Protein AF-X1AB16-F1 (afdb_monomer_lite)

Foldseek 3Di:
DAEEEDEDDDPVCVVVVQVVCCVPDPDDYDYHYLHDDDPVSVVCVVPDDDPDD

Radius of gyration: 11.33 Å; chains: 1; bounding box: 26×19×29 Å

pLDDT: mean 96.43, std 2.1, range [86.69, 98.25]

Structure (mmCIF, N/CA/C/O backbone):
data_AF-X1AB16-F1
#
_entry.id   AF-X1AB16-F1
#
loop_
_atom_site.group_PDB
_atom_site.id
_atom_site.type_symbol
_atom_site.label_atom_id
_atom_site.label_alt_id
_atom_site.label_comp_id
_atom_site.label_asym_id
_atom_site.label_entity_id
_atom_site.label_seq_id
_atom_site.pdbx_PDB_ins_code
_atom_site.Cartn_x
_atom_site.Cartn_y
_atom_site.Cartn_z
_atom_site.occupancy
_atom_site.B_iso_or_equiv
_atom_site.auth_seq_id
_atom_site.auth_comp_id
_atom_site.auth_asym_id
_atom_site.auth_atom_id
_atom_site.pdbx_PDB_model_num
ATOM 1 N N . ASP A 1 1 ? -1.955 5.986 -13.794 1.00 86.69 1 ASP A N 1
ATOM 2 C CA . ASP A 1 1 ? -1.549 5.533 -12.452 1.00 86.69 1 ASP A CA 1
ATOM 3 C C . ASP A 1 1 ? -2.313 4.261 -12.105 1.00 86.69 1 ASP A C 1
ATOM 5 O O . ASP A 1 1 ? -3.230 3.878 -12.831 1.00 86.69 1 ASP A O 1
ATOM 9 N N . ILE A 1 2 ? -1.841 3.531 -11.102 1.00 94.94 2 ILE A N 1
ATOM 10 C CA . ILE A 1 2 ? -2.477 2.343 -10.535 1.00 94.94 2 ILE A CA 1
ATOM 11 C C . ILE A 1 2 ? -2.430 2.533 -9.021 1.00 94.94 2 ILE A C 1
ATOM 13 O O . ILE A 1 2 ? -1.342 2.556 -8.453 1.00 94.94 2 ILE A O 1
ATOM 17 N N . ASP A 1 3 ? -3.585 2.623 -8.372 1.00 97.19 3 ASP A N 1
ATOM 18 C CA . ASP A 1 3 ? -3.667 2.666 -6.914 1.00 97.19 3 ASP A CA 1
ATOM 19 C C . ASP A 1 3 ? -3.692 1.245 -6.348 1.00 97.19 3 ASP A C 1
ATOM 21 O O . ASP A 1 3 ? -4.590 0.453 -6.643 1.00 97.19 3 ASP A O 1
ATOM 25 N N . LEU A 1 4 ? -2.709 0.912 -5.515 1.00 97.62 4 LEU A N 1
ATOM 26 C CA . LEU A 1 4 ? -2.629 -0.364 -4.816 1.00 97.62 4 LEU A CA 1
ATOM 27 C C . LEU A 1 4 ? -2.573 -0.146 -3.310 1.00 97.62 4 LEU A C 1
ATOM 29 O O . LEU A 1 4 ? -1.959 0.787 -2.800 1.00 97.62 4 LEU A O 1
ATOM 33 N N . ALA A 1 5 ? -3.170 -1.076 -2.577 1.00 97.69 5 ALA A N 1
ATOM 34 C CA . ALA A 1 5 ? -3.109 -1.103 -1.129 1.00 97.69 5 ALA A CA 1
ATOM 35 C 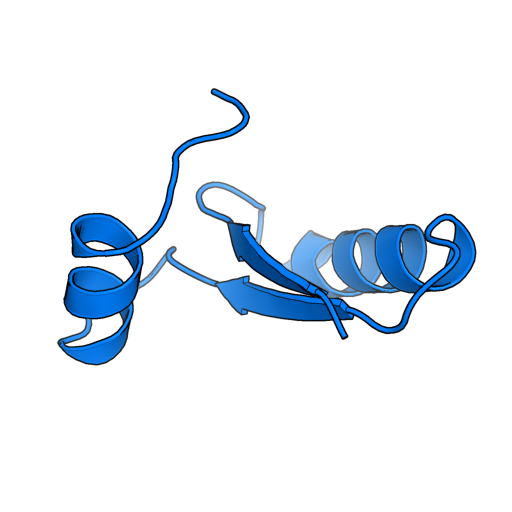C . ALA A 1 5 ? -2.695 -2.498 -0.662 1.00 97.69 5 ALA A C 1
ATOM 37 O O . ALA A 1 5 ? -3.156 -3.506 -1.197 1.00 97.69 5 ALA A O 1
ATOM 38 N N . VAL A 1 6 ? -1.796 -2.559 0.317 1.00 97.38 6 VAL A N 1
ATOM 39 C CA . VAL A 1 6 ? -1.193 -3.811 0.784 1.00 97.38 6 VAL A CA 1
ATOM 40 C C . VAL A 1 6 ? -1.257 -3.928 2.293 1.00 97.38 6 VAL A C 1
ATOM 42 O O . VAL A 1 6 ? -1.164 -2.944 3.020 1.00 97.38 6 VAL A O 1
ATOM 45 N N . LYS A 1 7 ? -1.391 -5.162 2.773 1.00 95.94 7 LYS A N 1
ATOM 46 C CA . LYS A 1 7 ? -1.422 -5.501 4.196 1.00 95.94 7 LYS A CA 1
ATOM 47 C C . LYS A 1 7 ? -0.507 -6.691 4.446 1.00 95.94 7 LYS A C 1
ATOM 49 O O . LYS A 1 7 ? -0.475 -7.619 3.645 1.00 95.94 7 LYS A O 1
ATOM 54 N N . GLY A 1 8 ? 0.222 -6.670 5.560 1.00 95.19 8 GLY A N 1
ATOM 55 C CA . GLY A 1 8 ? 1.087 -7.785 5.968 1.00 95.19 8 GLY A CA 1
ATOM 56 C C . GLY A 1 8 ? 2.521 -7.741 5.428 1.00 95.19 8 GLY A C 1
ATOM 57 O O . GLY A 1 8 ? 3.269 -8.695 5.628 1.00 95.19 8 GLY A O 1
ATOM 58 N N . ILE A 1 9 ? 2.945 -6.643 4.795 1.00 95.56 9 ILE A N 1
ATOM 59 C CA . ILE A 1 9 ? 4.358 -6.436 4.454 1.00 95.56 9 ILE A CA 1
ATOM 60 C C . ILE A 1 9 ? 5.115 -6.001 5.713 1.00 95.56 9 ILE A C 1
ATOM 62 O O . ILE A 1 9 ? 4.701 -5.077 6.412 1.00 95.56 9 ILE A O 1
ATOM 66 N N . MET A 1 10 ? 6.247 -6.648 6.006 1.00 96.75 10 MET A N 1
ATOM 67 C CA . MET A 1 10 ? 7.132 -6.186 7.080 1.00 96.75 10 MET A CA 1
ATOM 68 C C . MET A 1 10 ? 7.566 -4.734 6.808 1.00 96.75 10 MET A C 1
ATOM 70 O O . MET A 1 10 ? 8.041 -4.474 5.701 1.00 96.75 10 MET A O 1
ATOM 74 N N . PRO A 1 11 ? 7.544 -3.812 7.791 1.00 95.75 11 PRO A N 1
ATOM 75 C CA . PRO A 1 11 ? 7.847 -2.395 7.550 1.00 95.75 11 PRO A CA 1
ATOM 76 C C . PRO A 1 11 ? 9.175 -2.146 6.817 1.00 95.75 11 PRO A C 1
ATOM 78 O O . PRO A 1 11 ? 9.246 -1.330 5.902 1.00 95.75 11 PRO A O 1
ATOM 81 N N . LYS A 1 12 ? 10.218 -2.926 7.138 1.00 97.44 12 LYS A N 1
ATOM 82 C CA . LYS A 1 12 ? 11.543 -2.844 6.493 1.00 97.44 12 LYS A CA 1
ATOM 83 C C . LYS A 1 12 ? 11.559 -3.219 5.002 1.00 97.44 12 LYS A C 1
ATOM 85 O O . LYS A 1 12 ? 12.529 -2.928 4.314 1.00 97.44 12 LYS A O 1
ATOM 90 N N . LEU A 1 13 ? 10.527 -3.907 4.515 1.00 97.94 13 LEU A N 1
ATOM 91 C CA . LEU A 1 13 ? 10.399 -4.348 3.125 1.00 97.94 13 LEU A CA 1
ATOM 92 C C . LEU A 1 13 ? 9.467 -3.456 2.303 1.00 97.94 13 LEU A C 1
ATOM 94 O O . LEU A 1 13 ? 9.455 -3.601 1.084 1.00 97.94 13 LEU A O 1
ATOM 98 N N . PHE A 1 14 ? 8.725 -2.536 2.929 1.00 97.25 14 PHE A N 1
ATOM 99 C CA . PHE A 1 14 ? 7.709 -1.727 2.252 1.00 97.25 14 PHE A CA 1
ATOM 100 C C . PHE A 1 14 ? 8.271 -0.985 1.032 1.00 97.25 14 PHE A C 1
ATOM 102 O O . PHE A 1 14 ? 7.782 -1.162 -0.080 1.00 97.25 14 PHE A O 1
ATOM 109 N N . PHE A 1 15 ? 9.368 -0.242 1.203 1.00 97.00 15 PHE A N 1
ATOM 110 C CA . PHE A 1 15 ? 9.974 0.512 0.100 1.00 97.00 15 PHE A CA 1
ATOM 111 C C . PHE A 1 15 ? 10.675 -0.372 -0.934 1.00 97.00 15 PHE A C 1
ATOM 113 O O . PHE A 1 15 ? 10.692 -0.027 -2.112 1.00 97.00 15 PHE A O 1
ATOM 120 N N . LYS A 1 16 ? 11.210 -1.532 -0.527 1.00 98.25 16 LYS A N 1
ATOM 121 C CA . LYS A 1 16 ? 11.744 -2.512 -1.483 1.00 98.25 16 LYS A CA 1
ATOM 122 C C . LYS A 1 16 ? 10.623 -3.023 -2.388 1.00 98.25 16 LYS A C 1
ATOM 124 O O . LYS A 1 16 ? 10.783 -3.022 -3.602 1.00 98.25 16 LYS A O 1
ATOM 129 N N . PHE A 1 17 ? 9.498 -3.424 -1.798 1.00 97.62 17 PHE A N 1
ATOM 130 C CA . PHE A 1 17 ? 8.321 -3.884 -2.528 1.00 97.62 17 PHE A CA 1
ATOM 131 C C . PHE A 1 17 ? 7.774 -2.788 -3.450 1.00 97.62 17 PHE A C 1
ATOM 133 O O . PHE A 1 17 ? 7.557 -3.036 -4.631 1.00 97.62 17 PHE A O 1
ATOM 140 N N . TYR A 1 18 ? 7.649 -1.558 -2.946 1.00 97.56 18 TYR A N 1
ATOM 141 C CA . TYR A 1 18 ? 7.231 -0.412 -3.748 1.00 97.56 18 TYR A CA 1
ATOM 142 C C . TYR A 1 18 ? 8.151 -0.171 -4.958 1.00 97.56 18 TYR A C 1
ATOM 144 O O . TYR A 1 18 ? 7.672 -0.064 -6.085 1.00 97.56 18 TYR A O 1
ATOM 152 N N . GLY A 1 19 ? 9.473 -0.181 -4.757 1.00 97.62 19 GLY A N 1
ATOM 153 C CA . GLY A 1 19 ? 10.443 -0.022 -5.844 1.00 97.62 19 GLY A CA 1
ATOM 154 C C . GLY A 1 19 ? 10.395 -1.151 -6.880 1.00 97.62 19 GLY A C 1
ATOM 155 O O . GLY A 1 19 ? 10.576 -0.903 -8.072 1.00 97.62 19 GLY A O 1
ATOM 156 N N . GLU A 1 20 ? 10.105 -2.386 -6.461 1.00 98.12 20 GLU A N 1
ATOM 157 C CA . GLU A 1 20 ? 9.896 -3.499 -7.395 1.00 98.12 20 GLU A CA 1
ATOM 158 C C . GLU A 1 20 ? 8.654 -3.285 -8.267 1.00 98.12 20 GLU A C 1
ATOM 160 O O . GLU A 1 20 ? 8.708 -3.568 -9.463 1.00 98.12 20 GLU A O 1
ATOM 165 N N . LEU A 1 21 ? 7.560 -2.758 -7.705 1.00 97.06 21 LEU A N 1
ATOM 166 C CA . LEU A 1 21 ? 6.363 -2.421 -8.479 1.00 97.06 21 LEU A CA 1
ATOM 167 C C . LEU A 1 21 ? 6.661 -1.320 -9.501 1.00 97.06 21 LEU A C 1
ATOM 169 O O . LEU A 1 21 ? 6.358 -1.489 -10.677 1.00 97.06 21 LEU A O 1
ATOM 173 N N . MET A 1 22 ? 7.321 -0.238 -9.081 1.00 96.38 22 MET A N 1
ATOM 174 C CA . MET A 1 22 ? 7.678 0.870 -9.976 1.00 96.38 22 MET A CA 1
ATOM 175 C C . MET A 1 22 ? 8.565 0.429 -11.148 1.00 96.38 22 MET A C 1
ATOM 177 O O . MET A 1 22 ? 8.443 0.965 -12.244 1.00 96.38 22 MET A O 1
ATOM 181 N N . ARG A 1 23 ? 9.464 -0.539 -10.929 1.00 97.00 23 ARG A N 1
ATOM 182 C CA . ARG A 1 23 ? 10.365 -1.056 -11.970 1.00 97.00 23 ARG A CA 1
ATOM 183 C C . ARG A 1 23 ? 9.668 -1.999 -12.951 1.00 97.00 23 ARG A C 1
ATOM 185 O O . ARG A 1 23 ? 10.044 -2.033 -14.117 1.00 97.00 23 ARG A O 1
ATOM 192 N N . ASN A 1 24 ? 8.729 -2.812 -12.469 1.00 97.62 24 ASN A N 1
ATOM 193 C CA . ASN A 1 24 ? 8.150 -3.907 -13.252 1.00 97.62 24 ASN A CA 1
ATOM 194 C C . ASN A 1 24 ? 6.781 -3.575 -13.871 1.00 97.62 24 ASN A C 1
ATOM 196 O O . ASN A 1 24 ? 6.355 -4.267 -14.794 1.00 97.62 24 ASN A O 1
ATOM 200 N N . LEU A 1 25 ? 6.072 -2.556 -13.379 1.00 96.06 25 LEU A N 1
ATOM 201 C CA . LEU A 1 25 ? 4.787 -2.133 -13.937 1.00 96.06 25 LEU A CA 1
ATOM 202 C C . LEU A 1 25 ? 4.983 -1.146 -15.093 1.00 96.06 25 LEU A C 1
ATOM 204 O O . LEU A 1 25 ? 5.825 -0.256 -15.043 1.00 96.06 25 LEU A O 1
ATOM 208 N N . SER A 1 26 ? 4.150 -1.264 -16.129 1.00 95.62 26 SER A N 1
ATOM 209 C CA . SER A 1 26 ? 4.169 -0.365 -17.294 1.00 95.62 26 SER A CA 1
ATOM 210 C C . SER A 1 26 ? 3.521 1.003 -17.042 1.00 95.62 26 SER A C 1
ATOM 212 O O . SER A 1 26 ? 3.527 1.862 -17.923 1.00 95.62 26 SER A O 1
ATOM 214 N N . LYS A 1 27 ? 2.933 1.211 -15.858 1.00 95.56 27 LYS A N 1
ATOM 215 C CA . LYS A 1 27 ? 2.276 2.452 -15.433 1.00 95.56 27 LYS A CA 1
ATOM 216 C C . LYS A 1 27 ? 2.768 2.842 -14.031 1.00 95.56 27 LYS A C 1
ATOM 218 O O . LYS A 1 27 ? 3.052 1.939 -13.243 1.00 95.56 27 LYS A O 1
ATOM 223 N N . PRO A 1 28 ? 2.817 4.147 -13.697 1.00 95.12 28 PRO A N 1
ATOM 224 C CA . PRO A 1 28 ? 3.084 4.609 -12.334 1.00 95.12 28 PRO A CA 1
ATOM 225 C C . PRO A 1 28 ? 2.119 3.981 -11.327 1.00 95.12 28 PRO A C 1
ATOM 227 O O . PRO A 1 28 ? 0.961 3.737 -11.673 1.00 95.12 28 PRO A O 1
ATOM 230 N N . VAL A 1 29 ? 2.593 3.741 -10.106 1.00 97.00 29 VAL A N 1
ATOM 231 C CA . VAL A 1 29 ? 1.845 3.069 -9.040 1.00 97.00 29 VAL A CA 1
ATOM 232 C C . VAL A 1 29 ? 1.893 3.894 -7.761 1.00 97.00 29 VAL A C 1
ATOM 234 O O . VAL A 1 29 ? 2.968 4.345 -7.376 1.00 97.00 29 VAL A O 1
ATOM 237 N N . ASP A 1 30 ? 0.749 4.036 -7.101 1.00 97.00 30 ASP A N 1
ATOM 238 C CA . ASP A 1 30 ? 0.615 4.623 -5.771 1.00 97.00 30 ASP A CA 1
ATOM 239 C C . ASP A 1 30 ? 0.324 3.499 -4.776 1.00 97.00 30 ASP A C 1
ATOM 241 O O . ASP A 1 30 ? -0.603 2.711 -4.967 1.00 97.00 30 ASP A O 1
ATOM 245 N N . LEU A 1 31 ? 1.151 3.372 -3.734 1.00 97.25 31 LEU A N 1
ATOM 246 C CA . LEU A 1 31 ? 1.074 2.259 -2.786 1.00 97.25 31 LEU A CA 1
ATOM 247 C C . LEU A 1 31 ? 0.690 2.727 -1.379 1.00 97.25 31 LEU A C 1
ATOM 249 O O . LEU A 1 31 ? 1.410 3.501 -0.749 1.00 97.25 31 LEU A O 1
ATOM 253 N N . VAL A 1 32 ? -0.399 2.172 -0.848 1.00 97.19 32 VAL A N 1
ATOM 254 C CA . VAL A 1 32 ? -0.898 2.427 0.511 1.00 97.19 32 VAL A CA 1
ATOM 255 C C . VAL A 1 32 ? -0.612 1.241 1.438 1.00 97.19 32 VAL A C 1
ATOM 257 O O . VAL A 1 32 ? -0.928 0.095 1.116 1.00 97.19 32 VAL A O 1
ATOM 260 N N . ASP A 1 33 ? -0.064 1.511 2.628 1.00 96.88 33 ASP A N 1
ATOM 261 C CA . ASP A 1 33 ? 0.058 0.522 3.708 1.00 96.88 33 ASP A CA 1
ATOM 262 C C . ASP A 1 33 ? -1.215 0.468 4.574 1.00 96.88 33 ASP A C 1
ATOM 264 O O . ASP A 1 33 ? -1.558 1.412 5.295 1.00 96.88 33 ASP A O 1
ATOM 268 N N . LEU A 1 34 ? -1.891 -0.679 4.547 1.00 97.25 34 LEU A N 1
ATOM 269 C CA . LEU A 1 34 ? -3.089 -0.976 5.332 1.00 97.25 34 LEU A CA 1
ATOM 270 C C . LEU A 1 34 ? -2.778 -1.594 6.709 1.00 97.25 34 LEU A C 1
ATOM 272 O O . LEU A 1 34 ? -3.689 -2.057 7.398 1.00 97.25 34 LEU A O 1
ATOM 276 N N . SER A 1 35 ? -1.509 -1.632 7.136 1.00 94.81 35 SER A N 1
ATOM 277 C CA . SER A 1 35 ? -1.097 -2.230 8.418 1.00 94.81 35 SER A CA 1
ATOM 278 C C . SER A 1 35 ? -1.722 -1.556 9.643 1.00 94.81 35 SER A C 1
ATOM 280 O O . SER A 1 35 ? -1.951 -2.210 10.662 1.00 94.81 35 SER A O 1
ATOM 282 N N . LYS A 1 36 ? -2.028 -0.256 9.553 1.00 93.75 36 LYS A N 1
ATOM 283 C CA . LYS A 1 36 ? -2.626 0.527 10.642 1.00 93.75 36 LYS A CA 1
ATOM 284 C C . LYS A 1 36 ? -4.121 0.720 10.435 1.00 93.75 36 LYS A C 1
ATOM 286 O O . LYS A 1 36 ? -4.589 0.951 9.324 1.00 93.75 36 LYS A O 1
ATOM 291 N N . LYS A 1 37 ? -4.880 0.710 11.531 1.00 95.50 37 LYS A N 1
ATOM 292 C CA . LYS A 1 37 ? -6.295 1.083 11.501 1.00 95.50 37 LYS A CA 1
ATOM 293 C C . LYS A 1 37 ? -6.418 2.602 11.373 1.00 95.50 37 LYS A C 1
ATOM 295 O O . LYS A 1 37 ? -5.939 3.337 12.232 1.00 95.50 37 LYS A O 1
ATOM 300 N N . SER A 1 38 ? -7.079 3.060 10.319 1.00 97.56 38 SER A N 1
ATOM 301 C CA . SER A 1 38 ? -7.428 4.465 10.102 1.00 97.56 38 SER A CA 1
ATOM 302 C C . SER A 1 38 ? -8.728 4.547 9.303 1.00 97.56 38 SER A C 1
ATOM 304 O O . SER A 1 38 ? -9.079 3.595 8.603 1.00 97.56 38 SER A O 1
ATOM 306 N N . LEU A 1 39 ? -9.435 5.678 9.389 1.00 97.81 39 LEU A N 1
ATOM 307 C CA . LEU A 1 39 ? -10.632 5.914 8.573 1.00 97.81 39 LEU A CA 1
ATOM 308 C C . LEU A 1 39 ? -10.311 5.780 7.076 1.00 97.81 39 LEU A C 1
ATOM 310 O O . LEU A 1 39 ? -11.066 5.165 6.332 1.00 97.81 39 LEU A O 1
ATOM 314 N N . PHE A 1 40 ? -9.154 6.299 6.653 1.00 97.62 40 PHE A N 1
ATOM 315 C CA . 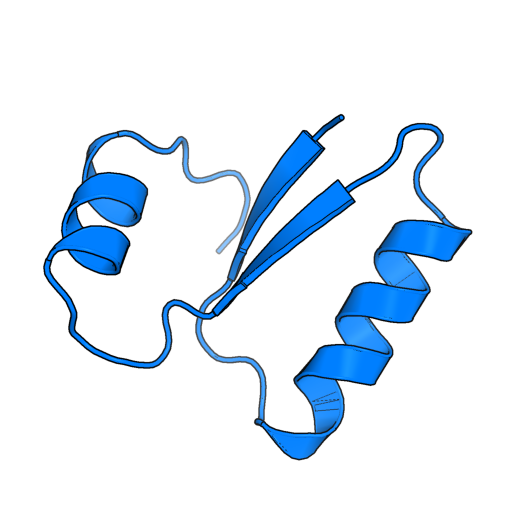PHE A 1 40 ? -8.675 6.177 5.279 1.00 97.62 40 PHE A CA 1
ATOM 316 C C . PHE A 1 40 ? -8.508 4.709 4.861 1.00 97.62 40 PHE A C 1
ATOM 318 O O . PHE A 1 40 ? -9.091 4.288 3.866 1.00 97.62 40 PHE A O 1
ATOM 325 N N . ASN A 1 41 ? -7.809 3.901 5.664 1.00 97.31 41 ASN A N 1
ATOM 326 C CA . ASN A 1 41 ? -7.564 2.492 5.350 1.00 97.31 41 ASN A CA 1
ATOM 327 C C . ASN A 1 41 ? -8.864 1.674 5.324 1.00 97.31 41 ASN A C 1
ATOM 329 O O . ASN A 1 41 ? -9.016 0.807 4.471 1.00 97.31 41 ASN A O 1
ATOM 333 N N . GLN A 1 42 ? -9.832 1.993 6.188 1.00 97.69 42 GLN A N 1
ATOM 334 C CA . GLN A 1 42 ? -11.160 1.367 6.164 1.00 97.69 42 GLN A CA 1
ATOM 335 C C . GLN A 1 42 ? -11.940 1.692 4.884 1.00 97.69 42 GLN A C 1
ATOM 337 O O . GLN A 1 42 ? -12.615 0.822 4.339 1.00 97.69 42 GLN A O 1
ATOM 342 N N . ILE A 1 43 ? -11.846 2.929 4.387 1.00 98.00 43 ILE A N 1
ATOM 343 C CA . ILE A 1 43 ? -12.475 3.324 3.120 1.00 98.00 43 ILE A CA 1
ATOM 344 C C . ILE A 1 43 ? -11.818 2.587 1.949 1.00 98.00 43 ILE A C 1
ATOM 346 O O . ILE A 1 43 ? -12.531 2.092 1.077 1.00 98.00 43 ILE A O 1
ATOM 350 N N . VAL A 1 44 ? -10.485 2.487 1.941 1.00 97.69 44 VAL A N 1
ATOM 351 C CA . VAL A 1 44 ? -9.735 1.745 0.916 1.00 97.69 44 VAL A CA 1
ATOM 352 C C . VAL A 1 44 ? -10.117 0.261 0.928 1.00 97.69 44 VAL A C 1
ATOM 354 O O . VAL A 1 44 ? -10.445 -0.278 -0.124 1.00 97.69 44 VAL A O 1
ATOM 357 N N . GLU A 1 45 ? -10.162 -0.387 2.098 1.00 95.94 45 GLU A N 1
ATOM 358 C CA . GLU A 1 45 ? -10.590 -1.792 2.223 1.00 95.94 45 GLU A CA 1
ATOM 359 C C . GLU A 1 45 ? -12.061 -1.999 1.803 1.00 95.94 45 GLU A C 1
ATOM 361 O O . GLU A 1 45 ? -12.384 -3.031 1.223 1.00 95.94 45 GLU A O 1
ATOM 366 N N . GLY A 1 46 ? -12.953 -1.034 2.066 1.00 97.25 46 GLY A N 1
ATOM 367 C CA . GLY A 1 46 ? -14.383 -1.146 1.747 1.00 97.25 46 GLY A CA 1
ATOM 368 C C . GLY A 1 46 ? -14.763 -0.830 0.295 1.00 97.25 46 GLY A C 1
ATOM 369 O O . GLY A 1 46 ? -15.794 -1.305 -0.175 1.00 97.25 46 GLY A O 1
ATOM 370 N N . LYS A 1 47 ? -13.968 -0.017 -0.411 1.00 97.56 47 LYS A N 1
ATOM 371 C CA . LYS A 1 47 ? -14.221 0.372 -1.814 1.00 97.56 47 LYS A CA 1
ATOM 372 C C . LYS A 1 47 ? -13.300 -0.320 -2.818 1.00 97.56 47 LYS A C 1
ATOM 374 O O . LYS A 1 47 ? -13.616 -0.346 -4.004 1.00 97.56 47 LYS A O 1
ATOM 379 N N . GLY A 1 48 ? -12.155 -0.818 -2.362 1.00 96.44 48 GLY A N 1
ATOM 380 C CA . GLY A 1 48 ? -11.179 -1.499 -3.200 1.00 96.44 48 GLY A CA 1
ATOM 381 C C . GLY A 1 48 ? -11.647 -2.882 -3.647 1.00 96.44 48 GLY A C 1
ATOM 382 O O . GLY A 1 48 ? -12.520 -3.502 -3.043 1.00 96.44 48 GLY A O 1
ATOM 383 N N . ILE A 1 49 ? -11.019 -3.386 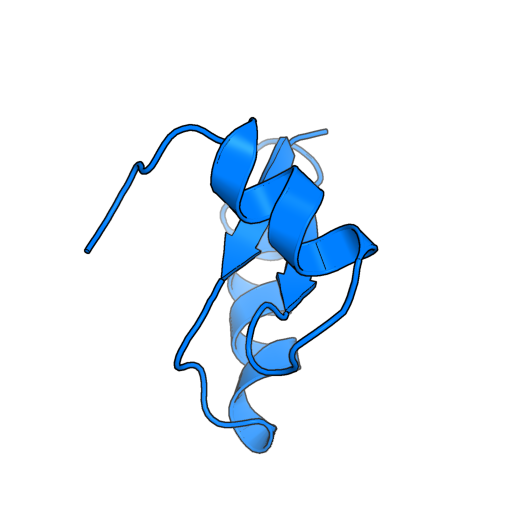-4.708 1.00 98.06 49 ILE A N 1
ATOM 384 C CA . IL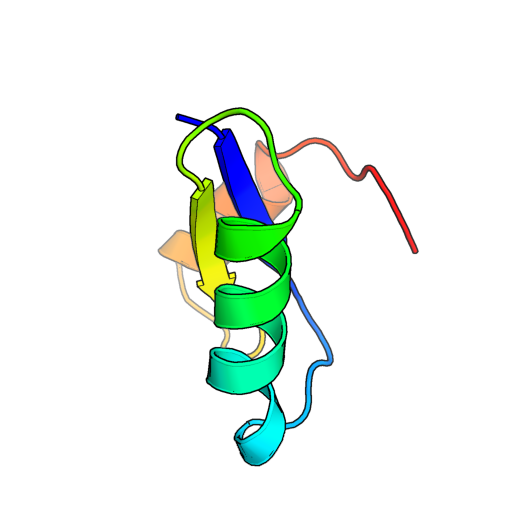E A 1 49 ? -11.214 -4.756 -5.186 1.00 98.06 49 ILE A CA 1
ATOM 385 C C . ILE A 1 49 ? -10.031 -5.593 -4.706 1.00 98.06 49 ILE A C 1
ATOM 387 O O . ILE A 1 49 ? -8.874 -5.253 -4.952 1.00 98.06 49 ILE A O 1
ATOM 391 N N . LYS A 1 50 ? -10.313 -6.709 -4.030 1.00 96.31 50 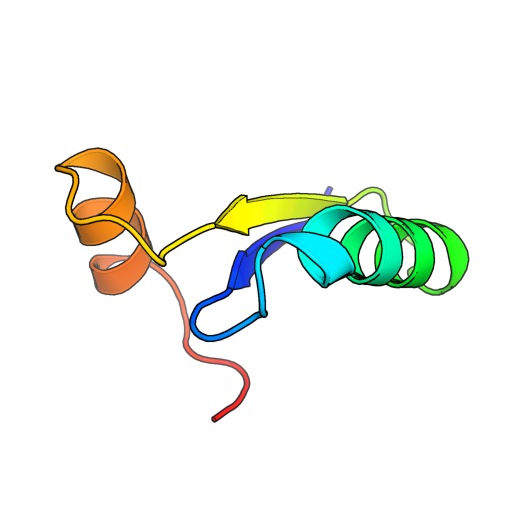LYS A N 1
ATOM 392 C CA . LYS A 1 50 ? -9.276 -7.651 -3.608 1.00 96.31 50 LYS A CA 1
ATOM 393 C C . LYS A 1 50 ? -8.777 -8.444 -4.818 1.00 96.31 50 LYS A C 1
ATOM 395 O O . LYS A 1 50 ? -9.519 -9.243 -5.378 1.00 96.31 50 LYS A O 1
ATOM 400 N N . ILE A 1 51 ? -7.521 -8.226 -5.202 1.00 96.69 51 ILE A N 1
ATOM 401 C CA . ILE A 1 51 ? -6.897 -8.864 -6.378 1.00 96.69 51 ILE A CA 1
ATOM 402 C C . ILE A 1 51 ? -5.950 -10.022 -6.029 1.00 96.69 51 ILE A C 1
ATOM 404 O O . ILE A 1 51 ? -5.531 -10.759 -6.915 1.00 96.69 51 ILE A O 1
ATOM 408 N N . TYR A 1 52 ? -5.590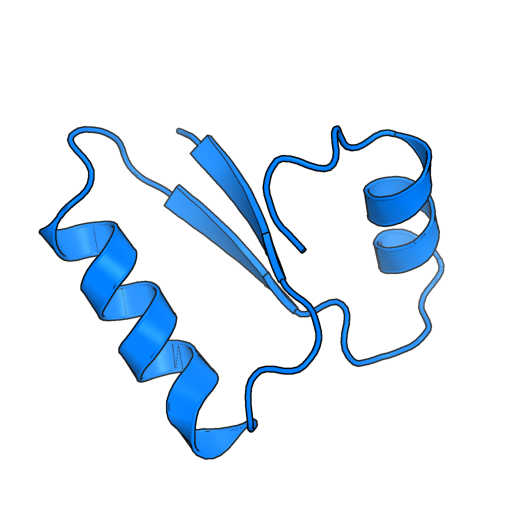 -10.177 -4.753 1.00 95.00 52 TYR A N 1
ATOM 409 C CA . TYR A 1 52 ? -4.689 -11.221 -4.260 1.00 95.00 52 TYR A CA 1
ATOM 410 C C . TYR A 1 52 ? -4.906 -11.459 -2.756 1.00 95.00 52 TYR A C 1
ATOM 412 O O . TYR A 1 52 ? -5.324 -10.541 -2.041 1.00 95.00 52 TYR A O 1
ATOM 420 N N . GLY A 1 53 ? -4.588 -12.669 -2.279 1.00 87.56 53 GLY A N 1
ATOM 421 C CA . GLY A 1 53 ? -4.671 -13.076 -0.869 1.00 87.56 53 GLY A CA 1
ATOM 422 C C . GLY A 1 53 ? -5.817 -14.027 -0.584 1.00 87.56 53 GLY A C 1
ATOM 423 O O . GLY A 1 53 ? -6.974 -13.565 -0.595 1.00 87.56 53 GLY A O 1
#

Organism: NCBI:txid412755

Sequence (53 aa):
DIDLAVKGIMPKLFFKFYGELMRNLSKPVDLVDLSKKSLFNQIVEGKGIKIYG

Secondary structure (DSSP, 8-state):
-EEEEE-S--GGGHHHHHHHHHHH-SS-EEEEE-SS--HHHHHHHHHS-----